Protein AF-A0AAV5S9C7-F1 (afdb_monomer_lite)

Sequence (131 aa):
MIAYARRKLASLPYDGDRLNAKYQVKEVLNFSFSLLPSVMVSALMHTLSLVPTLLWVNGIIDYPFCCLFYFSAHSLNAPLTKLTLIVCHKSMRQRFQLIFVSRLGVKSPTMIERDTEKEGKEYFDQMKMAW

Organism: NCBI:txid358040

Structure (mmCIF, N/CA/C/O backbone):
data_AF-A0AAV5S9C7-F1
#
_entry.id   AF-A0AAV5S9C7-F1
#
loop_
_atom_site.group_PDB
_atom_site.id
_atom_site.type_symbol
_atom_site.label_atom_id
_atom_site.label_alt_id
_atom_site.label_comp_id
_atom_site.label_asym_id
_atom_site.label_entity_id
_atom_site.label_seq_id
_atom_site.pdbx_PDB_ins_code
_atom_site.Cartn_x
_atom_site.Cartn_y
_atom_site.Cartn_z
_atom_site.occupancy
_atom_site.B_iso_or_equiv
_atom_site.auth_seq_id
_atom_site.auth_comp_id
_atom_site.auth_asym_id
_atom_site.auth_atom_id
_atom_site.pdbx_PDB_model_num
ATOM 1 N N . MET A 1 1 ? -13.844 -17.285 4.786 1.00 49.00 1 MET A N 1
ATOM 2 C CA . MET A 1 1 ? -13.428 -17.365 6.209 1.00 49.00 1 MET A CA 1
ATOM 3 C C . MET A 1 1 ? -14.005 -16.225 7.066 1.00 49.00 1 MET A C 1
ATOM 5 O O . MET A 1 1 ? -14.660 -16.496 8.062 1.00 49.00 1 MET A O 1
ATOM 9 N N . ILE A 1 2 ? -13.870 -14.961 6.648 1.00 54.41 2 ILE A N 1
ATOM 10 C CA . ILE A 1 2 ? -14.322 -13.768 7.398 1.00 54.41 2 ILE A CA 1
ATOM 11 C C . ILE A 1 2 ? -15.859 -13.674 7.559 1.00 54.41 2 ILE A C 1
ATOM 13 O O . ILE A 1 2 ? -16.362 -13.408 8.649 1.00 54.41 2 ILE A O 1
ATOM 17 N N . ALA A 1 3 ? -16.628 -13.961 6.501 1.00 60.44 3 ALA A N 1
ATOM 18 C CA . ALA A 1 3 ? -18.098 -13.986 6.562 1.00 60.44 3 ALA A CA 1
ATOM 19 C C . ALA A 1 3 ? -18.643 -15.105 7.474 1.00 60.44 3 ALA A C 1
ATOM 21 O O . ALA A 1 3 ? -19.644 -14.927 8.166 1.00 60.44 3 ALA A O 1
ATOM 22 N N . TYR A 1 4 ? -17.944 -16.242 7.515 1.00 64.75 4 TYR A N 1
ATOM 23 C CA . TYR A 1 4 ? -18.262 -17.365 8.395 1.00 64.75 4 TYR A CA 1
ATOM 24 C C . TYR A 1 4 ? -18.001 -17.014 9.867 1.00 64.75 4 TYR A C 1
ATOM 26 O O . TYR A 1 4 ? -18.850 -17.273 10.716 1.00 64.75 4 TYR A O 1
ATOM 34 N N . ALA A 1 5 ? -16.887 -16.332 10.161 1.00 59.62 5 ALA A N 1
ATOM 35 C CA . ALA A 1 5 ? -16.589 -15.831 11.501 1.00 59.62 5 ALA A CA 1
ATOM 36 C C . ALA A 1 5 ? -17.647 -14.827 11.995 1.00 59.62 5 ALA A C 1
ATOM 38 O O . ALA A 1 5 ? -18.099 -14.943 13.130 1.00 59.62 5 ALA A O 1
ATOM 39 N N . ARG A 1 6 ? -18.122 -13.911 11.133 1.00 64.12 6 ARG A N 1
ATOM 40 C CA . ARG A 1 6 ? -19.239 -12.997 11.457 1.00 64.12 6 ARG A CA 1
ATOM 41 C C . ARG A 1 6 ? -20.526 -13.741 11.821 1.00 64.12 6 ARG A C 1
ATOM 43 O O . ARG A 1 6 ? -21.141 -13.413 12.830 1.00 64.12 6 ARG A O 1
ATOM 50 N N . ARG A 1 7 ? -20.917 -14.748 11.030 1.00 68.94 7 ARG A N 1
ATOM 51 C CA . ARG A 1 7 ? -22.121 -15.558 11.298 1.00 68.94 7 ARG A CA 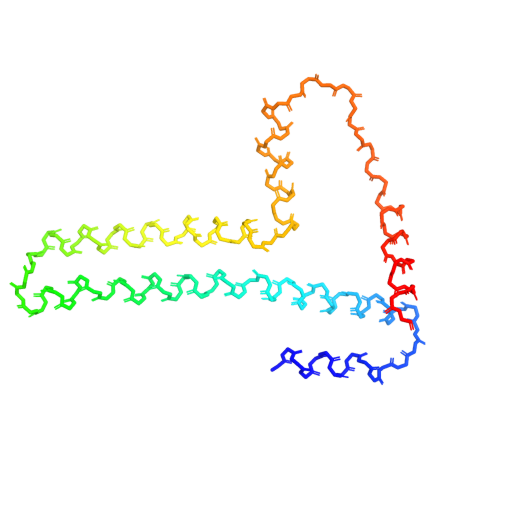1
ATOM 52 C C . ARG A 1 7 ? -21.996 -16.352 12.596 1.00 68.94 7 ARG A C 1
ATOM 54 O O . ARG A 1 7 ? -22.919 -16.351 13.399 1.00 68.94 7 ARG A O 1
ATOM 61 N N . LYS A 1 8 ? -20.834 -16.964 12.833 1.00 65.12 8 LYS A N 1
ATOM 62 C CA . LYS A 1 8 ? -20.560 -17.725 14.058 1.00 65.12 8 LYS A CA 1
ATOM 63 C C . LYS A 1 8 ? -20.502 -16.833 15.303 1.00 65.12 8 LYS A C 1
ATOM 65 O O . LYS A 1 8 ? -20.846 -17.290 16.384 1.00 65.12 8 LYS A O 1
ATOM 70 N N . LEU A 1 9 ? -20.123 -15.560 15.163 1.00 63.09 9 LEU A N 1
ATOM 71 C CA . LEU A 1 9 ? -20.150 -14.596 16.268 1.00 63.09 9 LEU A CA 1
ATOM 72 C C . LEU A 1 9 ? -21.575 -14.230 16.712 1.00 63.09 9 LEU A C 1
ATOM 74 O O . LEU A 1 9 ? -21.804 -13.980 17.897 1.00 63.09 9 LEU A O 1
ATOM 78 N N . ALA A 1 10 ? -22.512 -14.180 15.762 1.00 66.38 10 ALA A N 1
ATOM 79 C CA . ALA A 1 10 ? -23.897 -13.785 16.006 1.00 66.38 10 ALA A CA 1
ATOM 80 C C . ALA A 1 10 ? -24.673 -14.828 16.828 1.00 66.38 10 ALA A C 1
ATOM 82 O O . ALA A 1 10 ? -25.552 -14.462 17.597 1.00 66.38 10 ALA A O 1
ATOM 83 N N . SER A 1 11 ? -24.315 -16.112 16.726 1.00 70.31 11 SER A N 1
ATOM 84 C CA . SER A 1 11 ? -25.042 -17.226 17.354 1.00 70.31 11 SER A CA 1
ATOM 85 C C . SER A 1 11 ? -24.549 -17.620 18.758 1.00 70.31 11 SER A C 1
ATOM 87 O O . SER A 1 11 ? -24.917 -18.674 19.268 1.00 70.31 11 SER A O 1
ATOM 89 N N . LEU A 1 12 ? -23.661 -16.839 19.377 1.00 60.62 12 LEU A N 1
ATOM 90 C CA . LEU A 1 12 ? -23.016 -17.178 20.654 1.00 60.62 12 LEU A CA 1
ATOM 91 C C . LEU A 1 12 ? -23.738 -16.506 21.858 1.00 60.62 12 LEU A C 1
ATOM 93 O O . LEU A 1 12 ? -23.769 -15.268 21.855 1.00 60.62 12 LEU A O 1
ATOM 97 N N . PRO A 1 13 ? -24.247 -17.263 22.874 1.00 61.84 13 PRO A N 1
ATOM 98 C CA . PRO A 1 13 ? -24.864 -16.730 24.109 1.00 61.84 13 PRO A CA 1
ATOM 99 C C . PRO A 1 13 ? -24.028 -15.680 24.876 1.00 61.84 13 PRO A C 1
ATOM 101 O O . PRO A 1 13 ? -22.826 -15.560 24.662 1.00 61.84 13 PRO A O 1
ATOM 104 N N . TYR A 1 14 ? -24.655 -14.889 25.750 1.00 59.12 14 TYR A N 1
ATOM 105 C CA . TYR A 1 14 ? -24.043 -13.718 26.403 1.00 59.12 14 TYR A CA 1
ATOM 106 C C . TYR A 1 14 ? -23.328 -14.071 27.719 1.00 59.12 14 TYR A C 1
ATOM 108 O O . TYR A 1 14 ? -23.938 -14.691 28.580 1.00 59.12 14 TYR A O 1
ATOM 116 N N . ASP A 1 15 ? -22.061 -13.664 27.867 1.00 70.50 15 ASP A N 1
ATOM 117 C CA . ASP A 1 15 ? -21.296 -13.714 29.126 1.00 70.50 15 ASP A CA 1
ATOM 118 C C . ASP A 1 15 ? -20.170 -12.651 29.115 1.00 70.50 15 ASP A C 1
ATOM 120 O O . ASP A 1 15 ? -19.758 -12.218 28.032 1.00 70.50 15 ASP A O 1
ATOM 124 N N . GLY A 1 16 ? -19.673 -12.214 30.278 1.00 68.06 16 GLY A N 1
ATOM 125 C CA . GLY A 1 16 ? -18.718 -11.095 30.417 1.00 68.06 16 GLY A CA 1
ATOM 126 C C . GLY A 1 16 ? -17.380 -11.324 29.699 1.00 68.06 16 GLY A C 1
ATOM 127 O O . GLY A 1 16 ? -16.980 -10.535 28.840 1.00 68.06 16 GLY A O 1
ATOM 128 N N . ASP A 1 17 ? -16.746 -12.472 29.939 1.00 63.12 17 ASP A N 1
ATOM 129 C CA . ASP A 1 17 ? -15.508 -12.884 29.252 1.00 63.12 17 ASP A CA 1
ATOM 130 C C . ASP A 1 17 ? -15.716 -13.092 27.745 1.00 63.12 17 ASP A C 1
ATOM 132 O O . ASP A 1 17 ? -14.819 -12.925 26.911 1.00 63.12 17 ASP A O 1
ATOM 136 N N . ARG A 1 18 ? -16.953 -13.398 27.361 1.00 63.22 18 ARG A N 1
ATOM 137 C CA . ARG A 1 18 ? -17.346 -13.632 25.976 1.00 63.22 18 ARG A CA 1
ATOM 138 C C . ARG A 1 18 ? -17.573 -12.336 25.207 1.00 63.22 18 ARG A C 1
ATOM 140 O O . ARG A 1 18 ? -17.380 -12.319 23.990 1.00 63.22 18 ARG A O 1
ATOM 147 N N . LEU A 1 19 ? -17.932 -11.251 25.895 1.00 64.38 19 LEU A N 1
ATOM 148 C CA . LEU A 1 19 ? -17.974 -9.906 25.327 1.00 64.38 19 LEU A CA 1
ATOM 149 C C . LEU A 1 19 ? -16.560 -9.445 24.939 1.00 64.38 19 LEU A C 1
ATOM 151 O O . LEU A 1 19 ? -16.370 -8.954 23.826 1.00 64.38 19 LEU A O 1
ATOM 155 N N . ASN A 1 20 ? -15.565 -9.721 25.788 1.00 67.00 20 ASN A N 1
ATOM 156 C CA . ASN A 1 20 ? -14.147 -9.487 25.490 1.00 67.00 20 ASN A CA 1
ATOM 157 C C . ASN A 1 20 ? -13.647 -10.344 24.316 1.00 67.00 20 ASN A C 1
ATOM 159 O O . ASN A 1 20 ? -12.966 -9.839 23.422 1.00 67.00 20 ASN A O 1
ATOM 163 N N . ALA A 1 21 ? -14.042 -11.618 24.243 1.00 67.25 21 ALA A N 1
ATOM 164 C CA . ALA A 1 21 ? -13.705 -12.466 23.098 1.00 67.25 21 ALA A CA 1
ATOM 165 C C . ALA A 1 21 ? -14.363 -11.972 21.791 1.00 67.25 21 ALA A C 1
ATOM 167 O O . ALA A 1 21 ? -13.711 -11.902 20.748 1.00 67.25 21 ALA A O 1
ATOM 168 N N . LYS A 1 22 ? -15.643 -11.567 21.828 1.00 66.50 22 LYS A N 1
ATOM 169 C CA . LYS A 1 22 ? -16.321 -10.948 20.672 1.00 66.50 22 LYS A CA 1
ATOM 170 C C . LYS A 1 22 ? -15.644 -9.638 20.260 1.00 66.50 22 LYS A C 1
ATOM 172 O O . LYS A 1 22 ? -15.532 -9.384 19.059 1.00 66.50 22 LYS A O 1
ATOM 177 N N . TYR A 1 23 ? -15.179 -8.843 21.224 1.00 68.44 23 TYR A N 1
ATOM 178 C CA . TYR A 1 23 ? -14.410 -7.621 20.996 1.00 68.44 23 TYR A CA 1
ATOM 179 C C . TYR A 1 23 ? -13.112 -7.918 20.236 1.00 68.44 23 TYR A C 1
ATOM 181 O O . TYR A 1 23 ? -12.934 -7.402 19.133 1.00 68.44 23 TYR A O 1
ATOM 189 N N . GLN A 1 24 ? -12.270 -8.823 20.748 1.00 71.38 24 GLN A N 1
ATOM 190 C CA . GLN A 1 24 ? -10.996 -9.177 20.112 1.00 71.38 24 GLN A CA 1
ATOM 191 C C . GLN A 1 24 ? -11.207 -9.693 18.687 1.00 71.38 24 GLN A C 1
ATOM 193 O O . GLN A 1 24 ? -10.532 -9.265 17.753 1.00 71.38 24 GLN A O 1
ATOM 198 N N . VAL A 1 25 ? -12.201 -10.563 18.484 1.00 74.31 25 VAL A N 1
ATOM 199 C CA . VAL A 1 25 ? -12.499 -11.099 17.150 1.00 74.31 25 VAL A CA 1
ATOM 200 C C . VAL A 1 25 ? -13.000 -10.002 16.208 1.00 74.31 25 VAL A C 1
ATOM 202 O O . VAL A 1 25 ? -12.611 -9.989 15.042 1.00 74.31 25 VAL A O 1
ATOM 205 N N . LYS A 1 26 ? -13.840 -9.070 16.680 1.00 71.62 26 LYS A N 1
ATOM 206 C CA . LYS A 1 26 ? -14.340 -7.946 15.871 1.00 71.62 26 LYS A CA 1
ATOM 207 C C . LYS A 1 26 ? -13.226 -6.962 15.515 1.00 71.62 26 LYS A C 1
ATOM 209 O O . LYS A 1 26 ? -13.194 -6.486 14.380 1.00 71.62 26 LYS A O 1
ATOM 214 N N . GLU A 1 27 ? -12.308 -6.696 16.438 1.00 69.25 27 GLU A N 1
ATOM 215 C CA . GLU A 1 27 ? -11.139 -5.850 16.205 1.00 69.25 27 GLU A CA 1
ATOM 216 C C . GLU A 1 27 ? -10.202 -6.484 15.169 1.00 69.25 27 GLU A C 1
ATOM 218 O O . GLU A 1 27 ? -9.877 -5.843 14.170 1.00 69.25 27 GLU A O 1
ATOM 223 N N . VAL A 1 28 ? -9.886 -7.776 15.315 1.00 75.31 28 VAL A N 1
ATOM 224 C CA . VAL A 1 28 ? -9.095 -8.536 14.332 1.00 75.31 28 VAL A CA 1
ATOM 225 C C . VAL A 1 28 ? -9.780 -8.555 12.964 1.00 75.31 28 VAL A C 1
ATOM 227 O O . VAL A 1 28 ? -9.115 -8.396 11.940 1.00 75.31 28 VAL A O 1
ATOM 230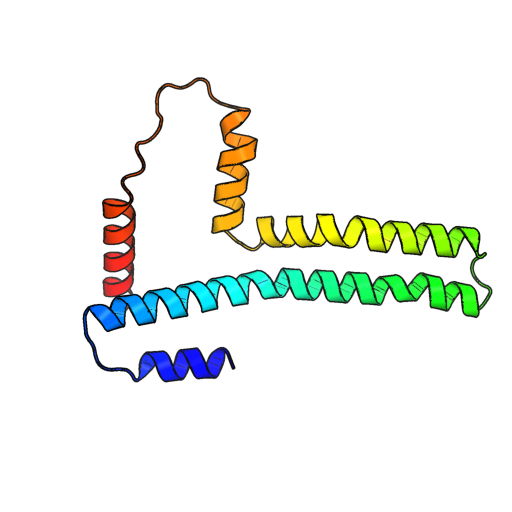 N N . LEU A 1 29 ? -11.108 -8.702 12.913 1.00 72.94 29 LEU A N 1
ATOM 231 C CA . LEU A 1 29 ? -11.875 -8.659 11.665 1.00 72.94 29 LEU A CA 1
ATOM 232 C C . LEU A 1 29 ? -11.790 -7.290 10.982 1.00 72.94 29 LEU A C 1
ATOM 234 O O . LEU A 1 29 ? -11.565 -7.223 9.775 1.00 72.94 29 LEU A O 1
ATOM 238 N N . ASN A 1 30 ? -11.978 -6.209 11.741 1.00 72.19 30 ASN A N 1
ATOM 239 C CA . ASN A 1 30 ? -11.902 -4.843 11.226 1.00 72.19 30 ASN A CA 1
ATOM 240 C C . ASN A 1 30 ? -10.481 -4.493 10.769 1.00 72.19 30 ASN A C 1
ATOM 242 O O . ASN A 1 30 ? -10.314 -3.868 9.719 1.00 72.19 30 ASN A O 1
ATOM 246 N N . PHE A 1 31 ? -9.467 -4.940 11.511 1.00 73.69 31 PHE A N 1
ATOM 247 C CA . PHE A 1 31 ? -8.067 -4.812 11.126 1.00 73.69 31 PHE A CA 1
ATOM 248 C C . PHE A 1 31 ? -7.784 -5.574 9.828 1.00 73.69 31 PHE A C 1
ATOM 250 O O . PHE A 1 31 ? -7.264 -5.000 8.875 1.00 73.69 31 PHE A O 1
ATOM 257 N N . SER A 1 32 ? -8.224 -6.832 9.743 1.00 74.94 32 SER A N 1
ATOM 258 C CA . SER A 1 32 ? -8.057 -7.674 8.552 1.00 74.94 32 SER A CA 1
ATOM 259 C C . SER A 1 32 ? -8.717 -7.053 7.320 1.00 74.94 32 SER A C 1
ATOM 261 O O . SER A 1 32 ? -8.100 -6.992 6.261 1.00 74.94 32 SER A O 1
ATOM 263 N N . PHE A 1 33 ? -9.940 -6.529 7.456 1.00 74.00 33 PHE A N 1
ATOM 264 C CA . PHE A 1 33 ? -10.625 -5.817 6.372 1.00 74.00 33 PHE A CA 1
ATOM 265 C C . PHE A 1 33 ? -9.870 -4.569 5.924 1.00 74.00 33 PHE A C 1
ATOM 267 O O . PHE A 1 33 ? -9.786 -4.292 4.732 1.00 74.00 33 PHE A O 1
ATOM 274 N N . SER A 1 34 ? -9.306 -3.833 6.873 1.00 70.69 34 SER A N 1
ATOM 275 C CA . SER A 1 34 ? -8.539 -2.620 6.596 1.00 70.69 34 SER A CA 1
ATOM 276 C C . SER A 1 34 ? -7.155 -2.916 6.002 1.00 70.69 34 SER A C 1
ATOM 278 O O . SER A 1 34 ? -6.554 -2.035 5.391 1.00 70.69 34 SER A O 1
ATOM 280 N N . LEU A 1 35 ? -6.659 -4.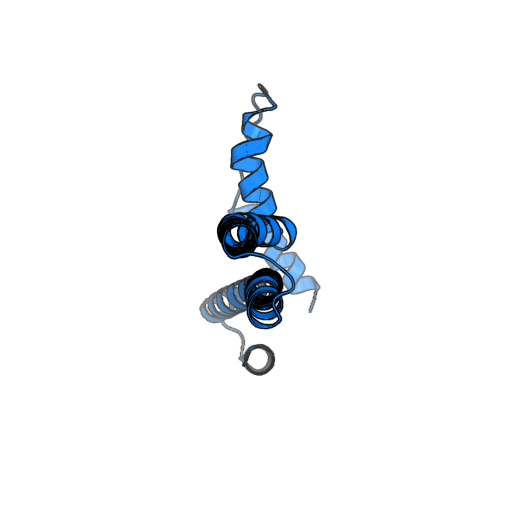149 6.148 1.00 73.44 35 LEU A N 1
ATOM 281 C CA . LEU A 1 35 ? -5.416 -4.629 5.543 1.00 73.44 35 LEU A CA 1
ATOM 282 C C . LEU A 1 35 ? -5.606 -5.059 4.077 1.00 73.44 35 LEU A C 1
ATOM 284 O O . LEU A 1 35 ? -4.658 -5.007 3.297 1.00 73.44 35 LEU A O 1
ATOM 288 N N . LEU A 1 36 ? -6.822 -5.451 3.676 1.00 77.69 36 LEU A N 1
ATOM 289 C CA . LEU A 1 36 ? -7.112 -5.913 2.311 1.00 77.69 36 LEU A CA 1
ATOM 290 C C . LEU A 1 36 ? -6.706 -4.911 1.214 1.00 77.69 36 LEU A C 1
ATOM 292 O O . LEU A 1 36 ? -6.040 -5.343 0.275 1.00 77.69 36 LEU A O 1
ATOM 296 N N . PRO A 1 37 ? -7.002 -3.597 1.308 1.00 75.19 37 PRO A N 1
ATOM 297 C CA . PRO A 1 37 ? -6.586 -2.627 0.292 1.00 75.19 37 PRO A CA 1
ATOM 298 C C . PRO A 1 37 ? -5.066 -2.570 0.127 1.00 75.19 37 PRO A C 1
ATOM 300 O O . PRO A 1 37 ? -4.559 -2.461 -0.983 1.00 75.19 37 PRO A O 1
ATOM 303 N N . SER A 1 38 ? -4.331 -2.711 1.230 1.00 76.00 38 SER A N 1
ATOM 304 C CA . SER A 1 38 ? -2.871 -2.755 1.212 1.00 76.00 38 SER A CA 1
ATOM 305 C C . SER A 1 38 ? -2.341 -3.993 0.500 1.00 76.00 38 SER A C 1
ATOM 307 O O . SER A 1 38 ? -1.385 -3.894 -0.264 1.00 76.00 38 SER A O 1
ATOM 309 N N . VAL A 1 39 ? -2.944 -5.155 0.750 1.00 79.50 39 VAL A N 1
ATOM 310 C CA . VAL A 1 39 ? -2.567 -6.400 0.071 1.00 79.50 39 VAL A CA 1
ATOM 311 C C . VAL A 1 39 ? -2.897 -6.312 -1.420 1.00 79.50 39 VAL A C 1
ATOM 313 O O . VAL A 1 39 ? -2.083 -6.717 -2.244 1.00 79.50 39 VAL A O 1
ATOM 316 N N . MET A 1 40 ? -4.039 -5.716 -1.782 1.00 80.31 40 MET A N 1
ATOM 317 C CA . MET A 1 40 ? -4.419 -5.488 -3.180 1.00 80.31 40 MET A CA 1
ATOM 318 C C . MET A 1 40 ? -3.435 -4.562 -3.901 1.00 80.31 40 MET A C 1
ATOM 320 O O . MET A 1 40 ? -2.991 -4.893 -4.996 1.00 80.31 40 MET A O 1
ATOM 324 N N . VAL A 1 41 ? -3.041 -3.439 -3.288 1.00 80.06 41 VAL A N 1
ATOM 325 C CA . VAL A 1 41 ? -2.035 -2.527 -3.863 1.00 80.06 41 VAL A CA 1
ATOM 326 C C . VAL A 1 41 ? -0.691 -3.228 -4.038 1.00 80.06 41 VAL A C 1
ATOM 328 O O . VAL A 1 41 ? -0.071 -3.094 -5.089 1.00 80.06 41 VAL A O 1
ATOM 331 N N . SER A 1 42 ? -0.264 -4.027 -3.059 1.00 79.06 42 SER A N 1
ATOM 332 C CA . SER A 1 42 ? 0.992 -4.773 -3.169 1.00 79.06 42 SER A CA 1
ATOM 333 C C . SER A 1 42 ? 0.951 -5.810 -4.299 1.00 79.06 42 SER A C 1
ATOM 335 O O . SER A 1 42 ? 1.882 -5.895 -5.099 1.00 79.06 42 SER A O 1
ATOM 337 N N . ALA A 1 43 ? -0.160 -6.541 -4.437 1.00 83.19 43 ALA A N 1
ATOM 338 C CA . ALA A 1 43 ? -0.363 -7.480 -5.538 1.00 83.19 43 ALA A CA 1
ATOM 339 C C . ALA A 1 43 ? -0.375 -6.777 -6.908 1.00 83.19 43 ALA A C 1
ATOM 341 O O . ALA A 1 43 ? 0.226 -7.276 -7.862 1.00 83.19 43 ALA A O 1
ATOM 342 N N . LEU A 1 44 ? -0.995 -5.595 -7.007 1.00 83.50 44 LEU A N 1
ATOM 343 C CA . LEU A 1 44 ? -0.973 -4.782 -8.226 1.00 83.50 44 LEU A CA 1
ATOM 344 C C . LEU A 1 44 ? 0.444 -4.319 -8.568 1.00 83.50 44 LEU A C 1
ATOM 346 O O . LEU A 1 44 ? 0.865 -4.480 -9.707 1.00 83.50 44 LEU A O 1
ATOM 350 N N . MET A 1 45 ? 1.206 -3.812 -7.596 1.00 80.50 45 MET A N 1
ATOM 351 C CA . MET A 1 45 ? 2.597 -3.389 -7.805 1.00 80.50 45 MET A CA 1
ATOM 352 C C . MET A 1 45 ? 3.483 -4.547 -8.276 1.00 80.50 45 MET A C 1
ATOM 354 O O . MET A 1 45 ? 4.276 -4.377 -9.200 1.00 80.50 45 MET A O 1
ATOM 358 N N . HIS A 1 46 ? 3.310 -5.742 -7.704 1.00 80.94 46 HIS A N 1
ATOM 359 C CA . HIS A 1 46 ? 4.002 -6.941 -8.178 1.00 80.94 46 HIS A CA 1
ATOM 360 C C . HIS A 1 46 ? 3.583 -7.335 -9.597 1.00 80.94 46 HIS A C 1
ATOM 362 O O . HIS A 1 46 ? 4.433 -7.680 -10.414 1.00 80.94 46 HIS A O 1
ATOM 368 N N . THR A 1 47 ? 2.300 -7.225 -9.930 1.00 83.19 47 THR A N 1
ATOM 369 C CA . THR A 1 47 ? 1.817 -7.511 -11.289 1.00 83.19 47 THR A CA 1
ATOM 370 C C . THR A 1 47 ? 2.379 -6.507 -12.298 1.00 83.19 47 THR A C 1
ATOM 372 O O . THR A 1 47 ? 2.869 -6.894 -13.354 1.00 83.19 47 THR A O 1
ATOM 375 N N . LEU A 1 48 ? 2.394 -5.216 -11.955 1.00 80.56 48 LEU A N 1
ATOM 376 C CA . LEU A 1 48 ? 2.971 -4.158 -12.786 1.00 80.56 48 LEU A CA 1
ATOM 377 C C . LEU A 1 48 ? 4.490 -4.305 -12.944 1.00 80.56 48 LEU A C 1
ATOM 379 O O . LEU A 1 48 ? 5.028 -3.944 -13.987 1.00 80.56 48 LEU A O 1
ATOM 383 N N . SER A 1 49 ? 5.176 -4.896 -11.963 1.00 79.62 49 SER A N 1
ATOM 384 C CA . SER A 1 49 ? 6.614 -5.183 -12.054 1.00 79.62 49 SER A CA 1
ATOM 385 C C . SER A 1 49 ? 6.982 -6.218 -13.128 1.00 79.62 49 SER A C 1
ATOM 387 O O . SER A 1 49 ? 8.150 -6.303 -13.495 1.00 79.62 49 SER A O 1
ATOM 389 N N . LEU A 1 50 ? 6.002 -6.948 -13.682 1.00 84.69 50 LEU A N 1
ATOM 390 C CA . LEU A 1 50 ? 6.194 -7.859 -14.820 1.00 84.69 50 LEU A CA 1
ATOM 391 C C . LEU A 1 50 ? 6.186 -7.137 -16.175 1.00 84.69 50 LEU A C 1
ATOM 393 O O . LEU A 1 50 ? 6.715 -7.663 -17.153 1.00 84.69 50 LEU A O 1
ATOM 397 N N . VAL A 1 51 ? 5.602 -5.936 -16.255 1.00 85.69 51 VAL A N 1
ATOM 398 C CA . VAL A 1 51 ? 5.488 -5.171 -17.508 1.00 85.69 51 VAL A CA 1
ATOM 399 C C . VAL A 1 51 ? 6.861 -4.859 -18.123 1.00 85.69 51 VAL A C 1
ATOM 401 O O . VAL A 1 51 ? 7.029 -5.124 -19.313 1.00 85.69 51 VAL A O 1
ATOM 404 N N . PRO A 1 52 ? 7.873 -4.383 -17.370 1.00 83.00 52 PRO A N 1
ATOM 405 C CA . PRO A 1 52 ? 9.209 -4.151 -17.920 1.00 83.00 52 PRO A CA 1
ATOM 406 C C . PRO A 1 52 ? 9.838 -5.432 -18.473 1.00 83.00 52 PRO A C 1
ATOM 408 O O . PRO A 1 52 ? 10.430 -5.415 -19.546 1.00 83.00 52 PRO A O 1
ATOM 411 N N . THR A 1 53 ? 9.652 -6.562 -17.786 1.00 84.19 53 THR A N 1
ATOM 412 C CA . THR A 1 53 ? 10.168 -7.860 -18.233 1.00 84.19 53 THR A CA 1
ATOM 413 C C . THR A 1 53 ? 9.527 -8.294 -19.549 1.00 84.19 53 THR A C 1
ATOM 415 O O . THR A 1 53 ? 10.230 -8.737 -20.452 1.00 84.19 53 THR A O 1
ATOM 418 N N . LEU A 1 54 ? 8.211 -8.113 -19.701 1.00 86.88 54 LEU A N 1
ATOM 419 C CA . LEU A 1 54 ? 7.514 -8.401 -20.957 1.00 86.88 54 LEU A CA 1
ATOM 420 C C . LEU A 1 54 ? 7.978 -7.481 -22.093 1.00 86.88 54 LEU A C 1
ATOM 422 O O . LEU A 1 54 ? 8.196 -7.950 -23.207 1.00 86.88 54 LEU A O 1
ATOM 426 N N . LEU A 1 55 ? 8.158 -6.187 -21.825 1.00 86.81 55 LEU A N 1
ATOM 427 C CA . LEU A 1 55 ? 8.645 -5.233 -22.824 1.00 86.81 55 LEU A CA 1
ATOM 428 C C . LEU A 1 55 ? 10.082 -5.546 -23.265 1.00 86.81 55 LEU A C 1
ATOM 430 O O . LEU A 1 55 ? 10.400 -5.405 -24.445 1.00 86.81 55 LEU A O 1
ATOM 434 N N . TRP A 1 56 ? 10.930 -6.009 -22.345 1.00 87.69 56 TRP A N 1
ATOM 435 C CA . TRP A 1 56 ? 12.299 -6.418 -22.655 1.00 87.69 56 TRP A CA 1
ATOM 436 C C . TRP A 1 56 ? 12.340 -7.679 -23.525 1.00 87.69 56 TRP A C 1
ATOM 438 O O . TRP A 1 56 ? 13.032 -7.696 -24.539 1.00 87.69 56 TRP A O 1
ATOM 448 N N . VAL A 1 57 ? 11.548 -8.707 -23.193 1.00 88.94 57 VAL A N 1
ATOM 449 C CA . VAL A 1 57 ? 11.471 -9.952 -23.986 1.00 88.94 57 VAL A CA 1
ATOM 450 C C . VAL A 1 57 ? 10.967 -9.696 -25.411 1.00 88.94 57 VAL A C 1
ATOM 452 O O . VAL A 1 57 ? 11.409 -10.359 -26.344 1.00 88.94 57 VAL A O 1
ATOM 455 N N . ASN A 1 58 ? 10.086 -8.709 -25.601 1.00 90.31 58 ASN A N 1
ATOM 456 C CA . ASN A 1 58 ? 9.612 -8.294 -26.927 1.00 90.31 58 ASN A CA 1
ATOM 457 C C . ASN A 1 58 ? 10.586 -7.356 -27.670 1.00 90.31 58 ASN A C 1
ATOM 459 O O . ASN A 1 58 ? 10.261 -6.888 -28.758 1.00 90.31 58 ASN A O 1
ATOM 463 N N . GLY A 1 59 ? 11.753 -7.048 -27.094 1.00 88.94 59 GLY A N 1
ATOM 464 C CA . GLY A 1 59 ? 12.755 -6.167 -27.702 1.00 88.94 59 GLY A CA 1
ATOM 465 C C . GLY A 1 59 ? 12.339 -4.695 -27.783 1.00 88.94 59 GLY A C 1
ATOM 466 O O . GLY A 1 59 ? 12.927 -3.943 -28.553 1.00 88.94 59 GLY A O 1
ATOM 467 N N . ILE A 1 60 ? 11.324 -4.277 -27.018 1.00 90.81 60 ILE A N 1
ATOM 468 C CA . ILE A 1 60 ? 10.808 -2.897 -27.029 1.00 90.81 60 ILE A CA 1
ATOM 469 C C . ILE A 1 60 ? 11.699 -1.975 -26.191 1.00 90.81 60 ILE A C 1
ATOM 471 O O . ILE A 1 60 ? 11.852 -0.800 -26.517 1.00 90.81 60 ILE A O 1
ATOM 475 N N . ILE A 1 61 ? 12.262 -2.493 -25.095 1.00 90.38 61 ILE A N 1
ATOM 476 C CA . ILE A 1 61 ? 13.131 -1.733 -24.190 1.00 90.38 61 ILE A CA 1
ATOM 477 C C . ILE A 1 61 ? 14.464 -2.443 -23.980 1.00 90.38 61 ILE A C 1
ATOM 479 O O . ILE A 1 61 ? 14.515 -3.671 -23.909 1.00 90.38 61 ILE A O 1
ATOM 483 N N . ASP A 1 62 ? 15.529 -1.664 -23.799 1.00 90.12 62 ASP A N 1
ATOM 484 C CA . ASP A 1 62 ? 16.843 -2.205 -23.466 1.00 90.12 62 ASP A CA 1
ATOM 485 C C . ASP A 1 62 ? 16.935 -2.636 -21.994 1.00 90.12 62 ASP A C 1
ATOM 487 O O . ASP A 1 62 ? 16.247 -2.122 -21.103 1.00 90.12 62 ASP A O 1
ATOM 491 N N . TYR A 1 63 ? 17.867 -3.549 -21.723 1.00 84.88 63 TYR A N 1
ATOM 492 C CA . TYR A 1 63 ? 18.167 -4.067 -20.387 1.00 84.88 63 TYR A CA 1
ATOM 493 C C . TYR A 1 63 ? 18.331 -2.993 -19.283 1.00 84.88 63 TYR A C 1
ATOM 495 O O . TYR A 1 63 ? 17.705 -3.144 -18.230 1.00 84.88 63 TYR A O 1
ATOM 503 N N . PRO A 1 64 ? 19.090 -1.886 -19.466 1.00 87.81 64 PRO A N 1
ATOM 504 C CA . PRO A 1 64 ? 19.214 -0.854 -18.432 1.00 87.81 64 PRO A CA 1
ATOM 505 C C . PRO A 1 64 ? 17.877 -0.191 -18.075 1.00 87.81 64 PRO A C 1
ATOM 507 O O . PRO A 1 64 ? 17.628 0.082 -16.900 1.00 87.81 64 PRO A O 1
ATOM 510 N N . PHE A 1 65 ? 16.987 0.015 -19.050 1.00 86.38 65 PHE A N 1
ATOM 511 C CA . PHE A 1 65 ? 15.653 0.556 -18.788 1.00 86.38 65 PHE A CA 1
ATOM 512 C C . PHE A 1 65 ? 14.789 -0.446 -18.023 1.00 86.38 65 PHE A C 1
ATOM 514 O O . PHE A 1 65 ? 14.129 -0.066 -17.056 1.00 86.38 65 PHE A O 1
ATOM 521 N N . CYS A 1 66 ? 14.846 -1.733 -18.380 1.00 87.25 66 CYS A N 1
ATOM 522 C CA . CYS A 1 66 ? 14.164 -2.789 -17.632 1.00 87.25 66 CYS A CA 1
ATOM 523 C C . CYS A 1 66 ? 14.601 -2.816 -16.154 1.00 87.25 66 CYS A C 1
ATOM 525 O O . CYS A 1 66 ? 13.754 -2.863 -15.260 1.00 87.25 66 CYS A O 1
ATOM 527 N N . CYS A 1 67 ? 15.908 -2.718 -15.889 1.00 86.06 67 CYS A N 1
ATOM 528 C CA . CYS A 1 67 ? 16.463 -2.665 -14.534 1.0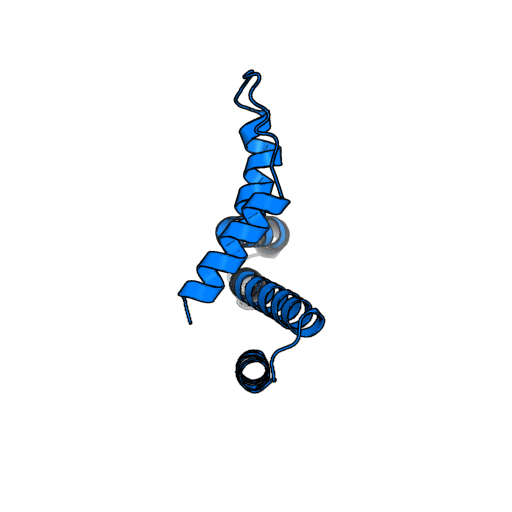0 86.06 67 CYS A CA 1
ATOM 529 C C . CYS A 1 67 ? 15.977 -1.443 -13.746 1.00 86.06 67 CYS A C 1
ATOM 531 O O . CYS A 1 67 ? 15.598 -1.584 -12.582 1.00 86.06 67 CYS A O 1
ATOM 533 N N . LEU A 1 68 ? 15.946 -0.261 -14.371 1.00 88.00 68 LEU A N 1
ATOM 534 C CA . LEU A 1 68 ? 15.439 0.959 -13.738 1.00 88.00 68 LEU A CA 1
ATOM 535 C C . LEU A 1 68 ? 13.969 0.812 -13.337 1.00 88.00 68 LEU A C 1
ATOM 537 O O . LEU A 1 68 ? 13.629 1.040 -12.178 1.00 88.00 68 LEU A O 1
ATOM 541 N N . PHE A 1 69 ? 13.105 0.365 -14.252 1.00 85.88 69 PHE A N 1
ATOM 542 C CA . PHE A 1 69 ? 11.683 0.189 -13.950 1.00 85.88 69 PHE A CA 1
ATOM 543 C C . PHE A 1 69 ? 11.437 -0.874 -12.880 1.00 85.88 69 PHE A C 1
ATOM 545 O O . PHE A 1 69 ? 10.625 -0.659 -11.979 1.00 85.88 69 PHE A O 1
ATOM 552 N N . TYR A 1 70 ? 12.152 -1.999 -12.946 1.00 84.50 70 TYR A N 1
ATOM 553 C CA . TYR A 1 70 ? 12.049 -3.050 -11.939 1.00 84.50 70 TYR A CA 1
ATOM 554 C C . TYR A 1 70 ? 12.467 -2.540 -10.553 1.00 84.50 70 TYR A C 1
ATOM 556 O O . TYR A 1 70 ? 11.731 -2.705 -9.577 1.00 84.50 70 TYR A O 1
ATOM 564 N N . PHE A 1 71 ? 13.609 -1.851 -10.465 1.00 85.88 71 PHE A N 1
ATOM 565 C CA . PHE A 1 71 ? 14.099 -1.278 -9.215 1.00 85.88 71 PHE A CA 1
ATOM 566 C C . PHE A 1 71 ? 13.141 -0.219 -8.653 1.00 85.88 71 PHE A C 1
ATOM 568 O O . PHE A 1 71 ? 12.844 -0.229 -7.457 1.00 85.88 71 PHE A O 1
ATOM 575 N N . SER A 1 72 ? 12.600 0.664 -9.496 1.00 85.94 72 SER A N 1
ATOM 576 C CA . SER A 1 72 ? 11.607 1.662 -9.086 1.00 85.94 72 SER A CA 1
ATOM 577 C C . SER A 1 72 ? 10.313 1.019 -8.582 1.00 85.94 72 SER A C 1
ATOM 579 O O . SER A 1 72 ? 9.835 1.377 -7.509 1.00 85.94 72 SER A O 1
ATOM 581 N N . ALA A 1 73 ? 9.763 0.032 -9.294 1.00 83.25 73 ALA A N 1
ATOM 582 C CA . ALA A 1 73 ? 8.556 -0.670 -8.858 1.00 83.25 73 ALA A CA 1
ATOM 583 C C . ALA A 1 73 ? 8.774 -1.391 -7.517 1.00 83.25 73 ALA A C 1
ATOM 585 O O . ALA A 1 73 ? 7.934 -1.305 -6.618 1.00 83.25 73 ALA A O 1
ATOM 586 N N . HIS A 1 74 ? 9.924 -2.049 -7.351 1.00 83.12 74 HIS A N 1
ATOM 587 C CA . HIS A 1 74 ? 10.267 -2.761 -6.123 1.00 83.12 74 HIS A CA 1
ATOM 588 C C . HIS A 1 74 ? 10.466 -1.809 -4.934 1.00 83.12 74 HIS A C 1
ATOM 590 O O . HIS A 1 74 ? 9.887 -2.014 -3.865 1.00 83.12 74 HIS A O 1
ATOM 596 N N . SER A 1 75 ? 11.237 -0.737 -5.127 1.00 85.25 75 SER A N 1
ATOM 597 C CA . SER A 1 75 ? 11.524 0.252 -4.082 1.00 85.25 75 SER A CA 1
ATOM 598 C C . SER A 1 75 ? 10.290 1.057 -3.668 1.00 85.25 75 SER A C 1
ATOM 600 O O . SER A 1 75 ? 10.145 1.369 -2.487 1.00 85.25 75 SER A O 1
ATOM 602 N N . LEU A 1 76 ? 9.364 1.337 -4.594 1.00 84.31 76 LEU A N 1
ATOM 603 C CA . LEU A 1 76 ? 8.119 2.056 -4.304 1.00 84.31 76 LEU A CA 1
ATOM 604 C C . LEU A 1 76 ? 7.026 1.172 -3.691 1.00 84.31 76 LEU A C 1
ATOM 606 O O . LEU A 1 76 ? 6.147 1.691 -3.001 1.00 84.31 76 LEU A O 1
ATOM 610 N N . ASN A 1 77 ? 7.076 -0.149 -3.875 1.00 82.25 77 ASN A N 1
ATOM 611 C CA . ASN A 1 77 ? 6.058 -1.059 -3.345 1.00 82.25 77 ASN A CA 1
ATOM 612 C C . ASN A 1 77 ? 5.921 -0.936 -1.816 1.00 82.25 77 ASN A C 1
ATOM 614 O O . ASN A 1 77 ? 4.820 -0.759 -1.294 1.00 82.25 77 ASN A O 1
ATOM 618 N N . ALA A 1 78 ? 7.040 -0.959 -1.087 1.00 80.06 78 ALA A N 1
ATOM 619 C CA . ALA A 1 78 ? 7.042 -0.867 0.373 1.00 80.06 78 ALA A CA 1
ATOM 620 C C . ALA A 1 78 ? 6.457 0.457 0.927 1.00 80.06 78 ALA A C 1
ATOM 622 O O . ALA A 1 78 ? 5.564 0.389 1.781 1.00 80.06 78 ALA A O 1
ATOM 623 N N . PRO A 1 79 ? 6.898 1.654 0.491 1.00 84.81 79 PRO A N 1
ATOM 624 C CA . PRO A 1 79 ? 6.326 2.914 0.960 1.00 84.81 79 PRO A CA 1
ATOM 625 C C . PRO A 1 79 ? 4.870 3.104 0.519 1.00 84.81 79 PRO A C 1
ATOM 627 O O . PRO A 1 79 ? 4.066 3.540 1.342 1.00 84.81 79 PRO A O 1
ATOM 630 N N . LEU A 1 80 ? 4.487 2.722 -0.707 1.00 82.75 80 LEU A N 1
ATOM 631 C CA . LEU A 1 80 ? 3.097 2.830 -1.177 1.00 82.75 80 LEU A CA 1
ATOM 632 C C . LEU A 1 80 ? 2.149 1.922 -0.392 1.00 82.75 80 LEU A C 1
ATOM 634 O O . LEU A 1 80 ? 1.062 2.346 0.003 1.00 82.75 80 LEU A O 1
ATOM 638 N N . THR A 1 81 ? 2.578 0.697 -0.098 1.00 80.25 81 THR A N 1
ATOM 639 C CA . THR A 1 81 ? 1.811 -0.253 0.717 1.00 80.25 81 THR A CA 1
ATOM 640 C C . THR A 1 81 ? 1.606 0.293 2.136 1.00 80.25 81 THR A C 1
ATOM 642 O O . THR A 1 81 ? 0.486 0.302 2.649 1.00 80.25 81 THR A O 1
ATOM 645 N N . LYS A 1 82 ? 2.655 0.850 2.760 1.00 81.25 82 LYS A N 1
ATOM 646 C CA . LYS A 1 82 ? 2.565 1.489 4.088 1.00 81.25 82 LYS A CA 1
ATOM 647 C C . LYS A 1 82 ? 1.680 2.741 4.082 1.00 81.25 82 LYS A C 1
ATOM 649 O O . LYS A 1 82 ? 0.872 2.909 4.992 1.00 81.25 82 LYS A O 1
ATOM 654 N N . LEU A 1 83 ? 1.785 3.596 3.064 1.00 82.19 83 LEU A N 1
ATOM 655 C CA . LEU A 1 83 ? 0.919 4.769 2.896 1.00 82.19 83 LEU A CA 1
ATOM 656 C C . LEU A 1 83 ? -0.546 4.366 2.734 1.00 82.19 83 LEU A C 1
ATOM 658 O O . LEU A 1 83 ? -1.413 4.920 3.406 1.00 82.19 83 LEU A O 1
ATOM 662 N N . THR A 1 84 ? -0.815 3.354 1.910 1.00 80.38 84 THR A N 1
ATOM 663 C CA . THR A 1 84 ? -2.163 2.808 1.716 1.00 80.38 84 THR A CA 1
ATOM 664 C C . THR A 1 84 ? -2.735 2.303 3.038 1.00 80.38 84 THR A C 1
ATOM 666 O O . THR A 1 84 ? -3.866 2.637 3.383 1.00 80.38 84 THR A O 1
ATOM 669 N N . LEU A 1 85 ? -1.943 1.581 3.841 1.00 78.69 85 LEU A N 1
ATOM 670 C CA . LEU A 1 85 ? -2.356 1.165 5.184 1.00 78.69 85 LEU A CA 1
ATOM 671 C C . LEU A 1 85 ? -2.694 2.352 6.089 1.00 78.69 85 LEU A C 1
ATOM 673 O O . LEU A 1 85 ? -3.707 2.318 6.784 1.00 78.69 85 LEU A O 1
ATOM 677 N N . ILE A 1 86 ? -1.868 3.399 6.090 1.00 81.00 86 ILE A N 1
ATOM 678 C CA . ILE A 1 86 ? -2.104 4.596 6.907 1.00 81.00 86 ILE A CA 1
ATOM 679 C C . ILE A 1 86 ? -3.394 5.302 6.469 1.00 81.00 86 ILE A C 1
ATOM 681 O O . ILE A 1 86 ? -4.182 5.713 7.317 1.00 81.00 86 ILE A O 1
ATOM 685 N N . VAL A 1 87 ? -3.652 5.420 5.165 1.00 76.06 87 VAL A N 1
ATOM 686 C CA . VAL A 1 87 ? -4.852 6.088 4.638 1.00 76.06 87 VAL A CA 1
ATOM 687 C C . VAL A 1 87 ? -6.116 5.273 4.921 1.00 76.06 87 VAL A C 1
ATOM 689 O O . VAL A 1 87 ? -7.099 5.825 5.431 1.00 76.06 87 VAL A O 1
ATOM 692 N N . CYS A 1 88 ? -6.088 3.970 4.635 1.00 74.88 88 CYS A N 1
ATOM 693 C CA . CYS A 1 88 ? -7.242 3.081 4.756 1.00 74.88 88 CYS A CA 1
ATOM 694 C C . CYS A 1 88 ? -7.573 2.716 6.211 1.00 74.88 88 CYS A C 1
ATOM 696 O O . CYS A 1 88 ? -8.737 2.472 6.526 1.00 74.88 88 CYS A O 1
ATOM 698 N N . HIS A 1 89 ? -6.592 2.714 7.119 1.00 74.31 89 HIS A N 1
ATOM 699 C CA . HIS A 1 89 ? -6.794 2.305 8.507 1.00 74.31 89 HIS A CA 1
ATOM 700 C C . HIS A 1 89 ? -6.874 3.511 9.454 1.00 74.31 89 HIS A C 1
ATOM 702 O O . HIS A 1 89 ? -5.854 4.031 9.910 1.00 74.31 89 HIS A O 1
ATOM 708 N N . LYS A 1 90 ? -8.096 3.918 9.839 1.00 70.00 90 LYS A N 1
ATOM 709 C CA . LYS A 1 90 ? -8.347 5.075 10.734 1.00 70.00 90 LYS A CA 1
ATOM 710 C C . LYS A 1 90 ? -7.460 5.091 11.990 1.00 70.00 90 LYS A C 1
ATOM 712 O O . LYS A 1 90 ? -6.886 6.128 12.301 1.00 70.00 90 LYS A O 1
ATOM 717 N N . SER A 1 91 ? -7.296 3.953 12.671 1.00 66.19 91 SER A N 1
ATOM 718 C CA . SER A 1 91 ? -6.462 3.874 13.886 1.00 66.19 91 SER A CA 1
ATOM 719 C C . SER A 1 91 ? -4.959 4.036 13.594 1.00 66.19 91 SER A C 1
ATOM 721 O O . SER A 1 91 ? -4.247 4.675 14.366 1.00 66.19 91 SER A O 1
ATOM 723 N N . MET A 1 92 ? -4.463 3.567 12.437 1.00 71.56 92 MET A N 1
ATOM 724 C CA . MET A 1 92 ? -3.063 3.804 12.059 1.00 71.56 92 MET A CA 1
ATOM 725 C C . MET A 1 92 ? -2.855 5.246 11.613 1.00 71.56 92 MET A C 1
ATOM 727 O O . MET A 1 92 ? -1.832 5.828 11.949 1.00 71.56 92 MET A O 1
ATOM 731 N N . ARG A 1 93 ? -3.842 5.856 10.946 1.00 77.88 93 ARG A N 1
ATOM 732 C CA . ARG A 1 93 ? -3.839 7.289 10.631 1.00 77.88 93 ARG A CA 1
ATOM 733 C C . ARG A 1 93 ? -3.744 8.153 11.880 1.00 77.88 93 ARG A C 1
ATOM 735 O O . ARG A 1 93 ? -2.914 9.051 11.926 1.00 77.88 93 ARG A O 1
ATOM 742 N N . GLN A 1 94 ? -4.556 7.861 12.894 1.00 75.44 94 GLN A N 1
ATOM 743 C CA . GLN A 1 94 ? -4.530 8.580 14.168 1.00 75.44 94 GLN A CA 1
ATOM 744 C C . GLN A 1 94 ? -3.182 8.418 14.880 1.00 75.44 94 GLN A C 1
ATOM 746 O O . GLN A 1 94 ? -2.616 9.401 15.347 1.00 75.44 94 GLN A O 1
ATOM 751 N N . ARG A 1 95 ? -2.617 7.202 14.908 1.00 76.19 95 ARG A N 1
ATOM 752 C CA . ARG A 1 95 ? -1.273 6.965 15.466 1.00 76.19 95 ARG A CA 1
ATOM 753 C C . ARG A 1 95 ? -0.175 7.674 14.674 1.00 76.19 95 ARG A C 1
ATOM 755 O O . ARG A 1 95 ? 0.719 8.260 15.271 1.00 76.19 95 ARG A O 1
ATOM 762 N N . PHE A 1 96 ? -0.252 7.665 13.347 1.00 79.25 96 PHE A N 1
ATOM 763 C CA . PHE A 1 96 ? 0.687 8.377 12.485 1.00 79.25 96 PHE A CA 1
ATOM 764 C C . PHE A 1 96 ? 0.617 9.893 12.719 1.00 79.25 96 PHE A C 1
ATOM 766 O O . PHE A 1 96 ? 1.649 10.536 12.889 1.00 79.25 96 PHE A O 1
ATOM 773 N N . GLN A 1 97 ? -0.592 10.454 12.822 1.00 76.00 97 GLN A N 1
ATOM 774 C CA . GLN A 1 97 ? -0.803 11.859 13.176 1.00 76.00 97 GLN A CA 1
ATOM 775 C C . GLN A 1 97 ? -0.247 12.189 14.567 1.00 76.00 97 GLN A C 1
ATOM 777 O O . GLN A 1 97 ? 0.434 13.199 14.706 1.00 76.00 97 GLN A O 1
ATOM 782 N N . LEU A 1 98 ? -0.452 11.323 15.565 1.00 75.19 98 LEU A N 1
ATOM 783 C CA . LEU A 1 98 ? 0.081 11.514 16.919 1.00 75.19 98 LEU A CA 1
ATOM 784 C C . LEU A 1 98 ? 1.619 11.504 16.984 1.00 75.19 98 LEU A C 1
ATOM 786 O O . LEU A 1 98 ? 2.232 12.213 17.781 1.00 75.19 98 LEU A O 1
ATOM 790 N N . ILE A 1 99 ? 2.260 10.668 16.168 1.00 77.56 99 ILE A N 1
ATOM 791 C CA . ILE A 1 99 ? 3.720 10.522 16.183 1.00 77.56 99 ILE A CA 1
ATOM 792 C C . ILE A 1 99 ? 4.388 11.620 15.353 1.00 77.56 99 ILE A C 1
ATOM 794 O O . ILE A 1 99 ? 5.382 12.192 15.795 1.00 77.56 99 ILE A O 1
ATOM 798 N N . PHE A 1 100 ? 3.856 11.920 14.168 1.00 72.50 100 PHE A N 1
ATOM 799 C CA . PHE A 1 100 ? 4.543 12.761 13.186 1.00 72.50 100 PHE A CA 1
ATOM 800 C C . PHE A 1 100 ? 3.932 14.154 13.024 1.00 72.50 100 PHE A C 1
ATOM 802 O O . PHE A 1 100 ? 4.668 15.090 12.748 1.00 72.50 100 PHE A O 1
ATOM 809 N N . VAL A 1 101 ? 2.621 14.332 13.211 1.00 65.44 101 VAL A N 1
ATOM 810 C CA . VAL A 1 101 ? 1.940 15.616 12.941 1.00 65.44 101 VAL A CA 1
ATOM 811 C C . VAL A 1 101 ? 1.782 16.446 14.214 1.00 65.44 101 VAL A C 1
ATOM 813 O O . VAL A 1 101 ? 2.189 17.603 14.243 1.00 65.44 101 VAL A O 1
ATOM 816 N N . SER A 1 102 ? 1.281 15.860 15.303 1.00 56.94 102 SER A N 1
ATOM 817 C CA . SER A 1 102 ? 1.117 16.566 16.584 1.00 56.94 102 SER A CA 1
ATOM 818 C C . SER A 1 102 ? 2.430 16.802 17.332 1.00 56.94 102 SER A C 1
ATOM 820 O O . SER A 1 102 ? 2.439 17.500 18.337 1.00 56.94 102 SER A O 1
ATOM 822 N N . ARG A 1 103 ? 3.548 16.226 16.868 1.00 54.72 103 ARG A N 1
ATOM 823 C CA . ARG A 1 103 ? 4.890 16.589 17.351 1.00 54.72 103 ARG A CA 1
ATOM 824 C C . ARG A 1 103 ? 5.497 17.780 16.604 1.00 54.72 103 ARG A C 1
ATOM 826 O O . ARG A 1 103 ? 6.405 18.408 17.136 1.00 54.72 103 ARG A O 1
ATOM 833 N N . LEU A 1 104 ? 5.019 18.085 15.393 1.00 56.03 104 LEU A N 1
ATOM 834 C CA . LEU A 1 104 ? 5.529 19.183 14.558 1.00 56.03 104 LEU A CA 1
ATOM 835 C C . LEU A 1 104 ? 4.755 20.491 14.754 1.00 56.03 104 LEU A C 1
ATOM 837 O O . LEU A 1 104 ? 5.311 21.568 14.560 1.00 56.03 104 LEU A O 1
ATOM 841 N N . GLY A 1 105 ? 3.491 20.413 15.167 1.00 57.09 105 GLY A N 1
ATOM 842 C CA . GLY A 1 105 ? 2.695 21.567 15.562 1.00 57.09 105 GLY A CA 1
ATOM 843 C C . GLY A 1 105 ? 2.178 21.379 16.977 1.00 57.09 105 GLY A C 1
ATOM 844 O O . GLY A 1 105 ? 1.584 20.346 17.255 1.00 57.09 105 GLY A O 1
ATOM 845 N N . VAL A 1 106 ? 2.339 22.415 17.807 1.00 43.94 106 VAL A N 1
ATOM 846 C CA . VAL A 1 106 ? 1.759 22.613 19.150 1.00 43.94 106 VAL A CA 1
ATOM 847 C C . VAL A 1 106 ? 2.753 22.461 20.321 1.00 43.94 106 VAL A C 1
ATOM 849 O O . VAL A 1 106 ? 2.841 21.445 21.002 1.00 43.94 106 VAL A O 1
ATOM 852 N N . LYS A 1 107 ? 3.414 23.586 20.645 1.00 46.56 107 LYS A N 1
ATOM 853 C CA . LYS A 1 107 ? 3.541 24.042 22.040 1.00 46.56 107 LYS A CA 1
ATOM 854 C C . LYS A 1 107 ? 2.123 24.382 22.537 1.00 46.56 107 LYS A C 1
ATOM 856 O O . LYS A 1 107 ? 1.640 25.474 22.265 1.00 46.56 107 LYS A O 1
ATOM 861 N N . SER A 1 108 ? 1.432 23.471 23.213 1.00 43.88 108 SER A N 1
ATOM 862 C CA . SER A 1 108 ? 0.245 23.794 24.026 1.00 43.88 108 SER A CA 1
ATOM 863 C C . SER A 1 108 ? 0.175 22.816 25.197 1.00 43.88 108 SER A C 1
ATOM 865 O O . SER A 1 108 ? 0.344 21.615 24.981 1.00 43.88 108 SER A O 1
ATOM 867 N N . PRO A 1 109 ? -0.063 23.293 26.429 1.00 47.00 109 PRO A N 1
ATOM 868 C CA . PRO A 1 109 ? -0.033 22.496 27.653 1.00 47.00 109 PRO A CA 1
ATOM 869 C C . PRO A 1 109 ? -1.343 21.723 27.874 1.00 47.00 109 PRO A C 1
ATOM 871 O O . PRO A 1 109 ? -1.835 21.620 28.989 1.00 47.00 109 PRO A O 1
ATOM 874 N N . THR A 1 110 ? -1.932 21.180 26.813 1.00 47.06 110 THR A N 1
ATOM 875 C CA . THR A 1 110 ? -3.098 20.295 26.907 1.00 47.06 110 THR A CA 1
ATOM 876 C C . THR A 1 110 ? -2.733 18.964 26.280 1.00 47.06 110 THR A C 1
ATOM 878 O O . THR A 1 110 ? -3.210 18.567 25.221 1.00 47.06 110 THR A O 1
ATOM 881 N N . MET A 1 111 ? -1.837 18.256 26.967 1.00 45.03 111 MET A N 1
ATOM 882 C CA . MET A 1 111 ? -1.849 16.803 26.923 1.00 45.03 111 MET A CA 1
ATOM 883 C C . MET A 1 111 ? -3.239 16.412 27.427 1.00 45.03 111 MET A C 1
ATOM 885 O O . MET A 1 111 ? -3.487 16.433 28.627 1.00 45.03 111 MET A O 1
ATOM 889 N N . ILE A 1 112 ? -4.183 16.207 26.505 1.00 56.75 112 ILE A N 1
ATOM 890 C CA . ILE A 1 112 ? -5.492 15.658 26.842 1.00 56.75 112 ILE A CA 1
ATOM 891 C C . ILE A 1 112 ? -5.177 14.297 27.446 1.00 56.75 112 ILE A C 1
ATOM 893 O O . ILE A 1 112 ? -4.750 13.381 26.739 1.00 56.75 112 ILE A O 1
ATOM 897 N N . GLU A 1 113 ? -5.274 14.221 28.769 1.00 53.12 113 GLU A N 1
ATOM 898 C CA . GLU A 1 113 ? -5.136 12.9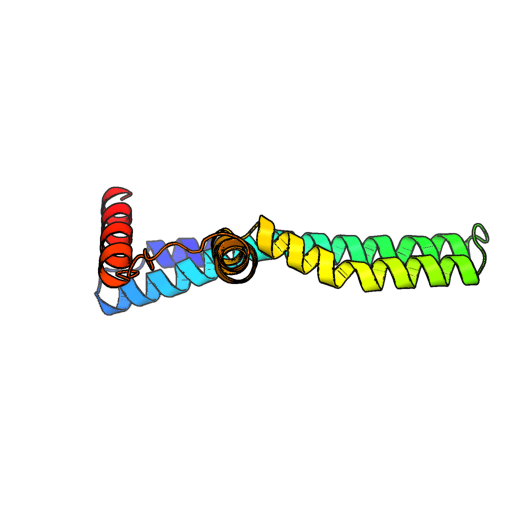89 29.518 1.00 53.12 113 GLU A CA 1
ATOM 899 C C . GLU A 1 113 ? -6.192 12.039 28.970 1.00 53.12 113 GLU A C 1
ATOM 901 O O . GLU A 1 113 ? -7.399 12.278 29.045 1.00 53.12 113 GLU A O 1
ATOM 906 N N . ARG A 1 114 ? -5.713 11.039 28.236 1.00 53.38 114 ARG A N 1
ATOM 907 C CA . ARG A 1 114 ? -6.568 10.194 27.428 1.00 53.38 114 ARG A CA 1
ATOM 908 C C . ARG A 1 114 ? -7.172 9.143 28.343 1.00 53.38 114 ARG A C 1
ATOM 910 O O . ARG A 1 114 ? -6.568 8.096 28.571 1.00 53.38 114 ARG A O 1
ATOM 917 N N . ASP A 1 115 ? -8.341 9.465 28.882 1.00 57.66 115 ASP A N 1
ATOM 918 C CA . ASP A 1 115 ? -9.106 8.586 29.758 1.00 57.66 115 ASP A CA 1
ATOM 919 C C . ASP A 1 115 ? -9.624 7.383 28.956 1.00 57.66 115 ASP A C 1
ATOM 921 O O . ASP A 1 115 ? -10.673 7.397 28.304 1.00 57.66 115 ASP A O 1
ATOM 925 N N . THR A 1 116 ? -8.797 6.342 28.947 1.00 59.69 116 THR A N 1
ATOM 926 C CA . THR A 1 116 ? -8.992 5.118 28.166 1.00 59.69 116 THR A CA 1
ATOM 927 C C . THR A 1 116 ? -10.209 4.343 28.662 1.00 59.69 116 THR A C 1
ATOM 929 O O . THR A 1 116 ? -10.835 3.616 27.892 1.00 59.69 116 THR A O 1
ATOM 932 N N . GLU A 1 117 ? -10.571 4.530 29.932 1.00 60.06 117 GLU A N 1
ATOM 933 C CA . GLU A 1 117 ? -11.735 3.911 30.550 1.00 60.06 117 GLU A CA 1
ATOM 934 C C . GLU A 1 117 ? -13.028 4.557 30.042 1.00 60.06 117 GLU A C 1
ATOM 936 O O . GLU A 1 117 ? -13.985 3.858 29.694 1.00 60.06 117 GLU A O 1
ATOM 941 N N . LYS A 1 118 ? -13.033 5.887 29.910 1.00 64.62 118 LYS A N 1
ATOM 942 C CA . LYS A 1 118 ? -14.177 6.647 29.395 1.00 64.62 118 LYS A CA 1
ATOM 943 C C . LYS A 1 118 ? -14.395 6.441 27.894 1.00 64.62 118 LYS A C 1
ATOM 945 O O . LYS A 1 118 ? -15.529 6.184 27.491 1.00 64.62 118 LYS A O 1
ATOM 950 N N . GLU A 1 119 ? -13.322 6.444 27.090 1.00 60.88 119 GLU A N 1
ATOM 951 C CA . GLU A 1 119 ? -13.385 6.072 25.661 1.00 60.88 119 GLU A CA 1
ATOM 952 C C . GLU A 1 119 ? -13.919 4.638 25.492 1.00 60.88 119 GLU A C 1
ATOM 954 O O . GLU A 1 119 ? -14.761 4.386 24.628 1.00 60.88 119 GLU A O 1
ATOM 959 N N . GLY A 1 120 ? -13.479 3.701 26.342 1.00 59.19 120 GLY A N 1
ATOM 960 C CA . GLY A 1 120 ? -13.984 2.329 26.350 1.00 59.19 120 GLY A CA 1
ATOM 961 C C . GLY A 1 120 ? -15.482 2.265 26.652 1.00 59.19 120 GLY A C 1
ATOM 962 O O . GLY A 1 120 ? -16.235 1.639 25.904 1.00 59.19 120 GLY A O 1
ATOM 963 N N . LYS A 1 121 ? -15.934 2.948 27.710 1.00 66.75 121 LYS A N 1
ATOM 964 C CA . LYS A 1 121 ? -17.344 2.980 28.132 1.00 66.75 121 LYS A CA 1
ATOM 965 C C . LYS A 1 121 ? -18.268 3.562 27.067 1.00 66.75 121 LYS A C 1
ATOM 967 O O . LYS A 1 121 ? -19.267 2.931 26.734 1.00 66.75 121 LYS A O 1
ATOM 972 N N . GLU A 1 122 ? -17.916 4.715 26.500 1.00 66.19 122 GLU A N 1
ATOM 973 C CA . GLU A 1 122 ? -18.707 5.352 25.440 1.00 66.19 122 GLU A CA 1
ATOM 974 C C . GLU A 1 122 ? -18.809 4.456 24.200 1.00 66.19 122 GLU A C 1
ATOM 976 O O . GLU A 1 122 ? -19.872 4.355 23.586 1.00 66.19 122 GLU A O 1
ATOM 981 N N . TYR A 1 123 ? -17.735 3.738 23.864 1.00 51.91 123 TYR A N 1
ATOM 982 C CA . TYR A 1 123 ? -17.732 2.799 22.746 1.00 51.91 123 TYR A CA 1
ATOM 983 C C . TYR A 1 123 ? -18.607 1.563 23.015 1.00 51.91 123 TYR A C 1
ATOM 985 O O . TYR A 1 123 ? -19.359 1.128 22.138 1.00 51.91 123 TYR A O 1
ATOM 993 N N . PHE A 1 124 ? -18.563 1.012 24.235 1.00 57.69 124 PHE A N 1
ATOM 994 C CA . PHE A 1 124 ? -19.434 -0.096 24.643 1.00 57.69 124 PHE A CA 1
ATOM 995 C C . PHE A 1 124 ? -20.912 0.311 24.682 1.00 57.69 124 PHE A C 1
ATOM 997 O O . PHE A 1 124 ? -21.764 -0.474 24.259 1.00 57.69 124 PHE A O 1
ATOM 1004 N N . ASP A 1 125 ? -21.230 1.527 25.123 1.00 67.06 125 ASP A N 1
ATOM 1005 C CA . ASP A 1 125 ? -22.608 2.020 25.159 1.00 67.06 125 ASP A CA 1
ATOM 1006 C C . ASP A 1 125 ? -23.152 2.341 23.760 1.00 67.06 125 ASP A C 1
ATOM 1008 O O . ASP A 1 125 ? -24.280 1.960 23.450 1.00 67.06 125 ASP A O 1
ATOM 1012 N N . GLN A 1 126 ? -22.346 2.908 22.854 1.00 60.16 126 GLN A N 1
ATOM 1013 C CA . GLN A 1 126 ? -22.733 3.051 21.441 1.00 60.16 126 GLN A CA 1
ATOM 1014 C C . GLN A 1 126 ? -23.022 1.695 20.779 1.00 60.16 126 GLN A C 1
ATOM 1016 O O . GLN A 1 126 ? -23.904 1.590 19.929 1.00 60.16 126 GLN A O 1
ATOM 1021 N N . MET A 1 127 ? -22.312 0.635 21.177 1.00 48.84 127 MET A N 1
ATOM 1022 C CA . MET A 1 127 ? -22.563 -0.717 20.672 1.00 48.84 127 MET A CA 1
ATOM 1023 C C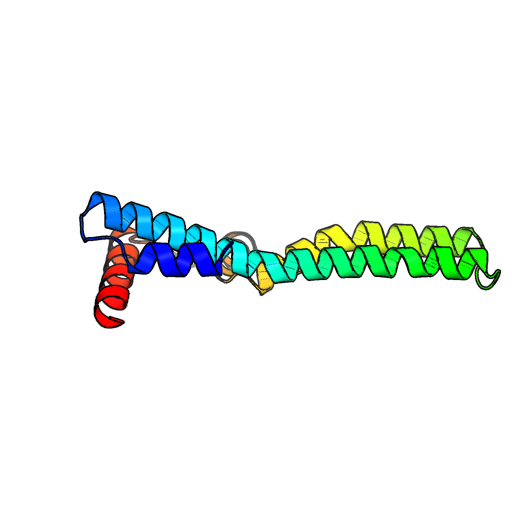 . MET A 1 127 ? -23.814 -1.366 21.264 1.00 48.84 127 MET A C 1
ATOM 1025 O O . MET A 1 127 ? -24.465 -2.117 20.542 1.00 48.84 127 MET A O 1
ATOM 1029 N N . LYS A 1 128 ? -24.162 -1.082 22.527 1.00 56.84 128 LYS A N 1
ATOM 1030 C CA . LYS A 1 128 ? -25.453 -1.496 23.104 1.00 56.84 128 LYS A CA 1
ATOM 1031 C C . LYS A 1 128 ? -26.625 -0.819 22.400 1.00 56.84 128 LYS A C 1
ATOM 1033 O O . LYS A 1 128 ? -27.650 -1.455 22.236 1.00 56.84 128 LYS A O 1
ATOM 1038 N N . MET A 1 129 ? -26.465 0.442 21.992 1.00 49.12 129 MET A N 1
ATOM 1039 C CA . MET A 1 129 ? -27.514 1.204 21.303 1.00 49.12 129 MET A CA 1
ATOM 1040 C C . MET A 1 129 ? -27.651 0.876 19.808 1.00 49.12 129 MET A C 1
ATOM 1042 O O . MET A 1 129 ? -28.644 1.247 19.192 1.00 49.12 129 MET A O 1
ATOM 1046 N N . ALA A 1 130 ? -26.657 0.219 19.201 1.00 43.31 130 ALA A N 1
ATOM 1047 C CA . ALA A 1 130 ? -26.683 -0.200 17.796 1.00 43.31 130 ALA A CA 1
ATOM 1048 C C . ALA A 1 130 ? -27.260 -1.620 17.586 1.00 43.31 130 ALA A C 1
ATOM 1050 O O . ALA A 1 130 ? -27.116 -2.181 16.495 1.00 43.31 130 ALA A O 1
ATOM 1051 N N . TRP A 1 131 ? -27.849 -2.198 18.635 1.00 39.09 131 TRP A N 1
ATOM 1052 C CA . TRP A 1 131 ? -28.532 -3.495 18.698 1.00 39.09 131 TRP A CA 1
ATOM 1053 C C . TRP A 1 131 ? -29.918 -3.315 19.318 1.00 39.09 131 TRP A C 1
ATOM 1055 O O . TRP A 1 131 ? -30.746 -4.227 19.108 1.00 39.09 131 TRP A O 1
#

InterPro domains:
  IPR052860 Nematode Receptor-Like/GPCR1 [PTHR47521] (6-131)

Secondary structure (DSSP, 8-state):
-HHHHHHHHHTPPP-HHHHHHHHHHHHHHHHHHHHHHHHHHHHHHHHHTTHHHHHHHTTSS-HHHHHHHHHHHHHHHHHHHHHHHHHH-HHHHHHHIIIIITTTS---S------HHHHHHHHHHHHHHT-

Radius of gyration: 22.35 Å; chains: 1; bounding box: 48×42×58 Å

pLDDT: mean 71.37, std 12.7, range [39.09, 90.81]

Foldseek 3Di:
DLVVLVVVLVPDDDDDVNVVVSVVSVVVSLLVVLLVQLVVLLVVLVVVLCVLVVCVVVVNDDPVVNVVSNVVSVVVSVVVSVVSSLVSPPVNVVVCCVVPVVVVDDPDPCPPPPPPVVVVVVVVVVVVVVD